Protein AF-A0A8D8BDL3-F1 (afdb_monomer)

Radius of gyration: 18.28 Å; Cα contacts (8 Å, |Δi|>4): 112; chains: 1; bounding box: 67×49×32 Å

Organism: Culex pipiens (NCBI:txid7175)

Secondary structure (DSSP, 8-state):
------------------BTTTB-STT-----GGGTTT---SGGG--SSS-----TTSSTTGGGGS-HHHHHHHHHT-SGGGTT-HHHHHHHHHHHHHHHHHHHSS-HHHHHHHHHHHT-

Mean predicted aligned error: 7.98 Å

InterPro domains:
  IPR000235 Small ribosomal subunit protein uS7 [PIRSF002122] (13-118)
  IPR000235 Small ribosomal subunit protein uS7 [PTHR11205] (5-120)
  IPR020606 Small ribosomal subunit protein uS7, conserved site [PS00052] (70-96)
  IPR023798 Small ribosomal subunit protein uS7 domain [PF00177] (45-119)
  IPR036823 Small ribosomal subunit protein uS7 domain superfamily [G3DSA:1.10.455.10] (3-120)
  IPR036823 Small ribosomal subunit protein uS7 domain superfamily [SSF47973] (17-119)

pLDDT: mean 85.94, std 13.82, range [42.22, 96.38]

Sequence (120 aa):
MTEWETAAPAVAETPDIKLFGKWSTDDVQINDISLQDYIAVKEKYAKYLPHSAGRYAAKRFRKAQCPIVERLTNSMMMHGRNNGKKLMTVRIVKHAFEIIHLLTGENPLQVLVNAIINSG

Nearest PDB structures (foldseek):
  8ppk-assembly1_F  TM=9.961E-01  e=6.043E-16  Homo sapiens
  8q7z-assembly1_Ae  TM=9.929E-01  e=9.391E-16  Gallus gallus
  7r4x-assembly1_F  TM=9.957E-01  e=2.269E-15  Homo sapiens
  9c3h-assembly1_SD  TM=9.968E-01  e=4.831E-15  Homo sapiens
  8p03-assembly1_H  TM=9.671E-01  e=1.208E-15  Oryctolagus cuniculus

Solvent-accessible surface area (backbone atoms only — not comparable to full-atom values): 7425 Å² total; per-residue (Å²): 137,83,84,78,80,79,75,72,79,77,77,75,78,68,78,82,52,22,35,77,76,75,43,74,38,76,88,56,75,71,92,49,77,88,49,50,79,55,54,26,48,52,69,96,45,50,42,51,60,71,75,73,95,68,81,34,83,84,43,94,67,43,51,30,69,44,32,50,67,30,54,52,37,63,62,68,29,51,77,74,90,33,53,85,43,51,77,58,40,52,51,52,51,53,52,50,40,53,51,45,25,75,74,70,74,49,62,41,66,41,54,52,51,52,51,52,66,75,69,106

Foldseek 3Di:
DDDDPPDDPDPPPDPQQAACVPFHLDPADQPDPVCVQQAQRHPVARHNFLDDPDPQPPDDRSNSNRHPVVVVLCVVQDDPVSPPVSVVSSVVVVVVQVVVCVVPVDRSNNVVSVVVVVVD

Structure (mmCIF, N/CA/C/O backbone):
data_AF-A0A8D8BDL3-F1
#
_entry.id   AF-A0A8D8BDL3-F1
#
loop_
_atom_site.group_PDB
_atom_site.id
_atom_site.type_symbol
_atom_site.label_atom_id
_atom_site.label_alt_id
_atom_site.label_comp_id
_atom_site.label_asym_id
_atom_site.label_entity_id
_atom_site.label_seq_id
_atom_site.pdbx_PDB_ins_code
_atom_site.Cartn_x
_atom_site.Cartn_y
_atom_site.Cartn_z
_atom_site.occupancy
_atom_site.B_iso_or_equiv
_atom_site.auth_seq_id
_atom_site.auth_comp_id
_atom_site.auth_asym_id
_atom_site.auth_atom_id
_atom_site.pdbx_PDB_model_num
ATOM 1 N N . MET A 1 1 ? -47.303 35.302 7.394 1.00 42.22 1 MET A N 1
ATOM 2 C CA . MET A 1 1 ? -46.672 34.065 7.894 1.00 42.22 1 MET A CA 1
ATOM 3 C C . MET A 1 1 ? -45.885 33.508 6.718 1.00 42.22 1 MET A C 1
ATOM 5 O O . MET A 1 1 ? -46.451 32.826 5.883 1.00 42.22 1 MET A O 1
ATOM 9 N N . THR A 1 2 ? -44.663 34.002 6.521 1.00 45.09 2 THR A N 1
ATOM 10 C CA . THR A 1 2 ? -43.824 33.683 5.357 1.00 45.09 2 THR A CA 1
ATOM 11 C C . THR A 1 2 ? -43.092 32.376 5.623 1.00 45.09 2 THR A C 1
ATOM 13 O O . THR A 1 2 ? -42.268 32.312 6.537 1.00 45.09 2 THR A O 1
ATOM 16 N N . GLU A 1 3 ? -43.438 31.345 4.859 1.00 46.34 3 GLU A N 1
ATOM 17 C CA . GLU A 1 3 ? -42.716 30.077 4.821 1.00 46.34 3 GLU A CA 1
ATOM 18 C C . GLU A 1 3 ? -41.309 30.326 4.273 1.00 46.34 3 GLU A C 1
ATOM 20 O O . GLU A 1 3 ? -41.127 30.919 3.211 1.00 46.34 3 GLU A O 1
ATOM 25 N N . TRP A 1 4 ? -40.308 29.935 5.054 1.00 57.97 4 TRP A N 1
ATOM 26 C CA . TRP A 1 4 ? -38.917 29.900 4.641 1.00 57.97 4 TRP A CA 1
ATOM 27 C C . TRP A 1 4 ? -38.670 28.497 4.090 1.00 57.97 4 TRP A C 1
ATOM 29 O O . TRP A 1 4 ? -38.803 27.501 4.796 1.00 57.97 4 TRP A O 1
ATOM 39 N N . GLU A 1 5 ? -38.373 28.420 2.801 1.00 52.59 5 GLU A N 1
ATOM 40 C CA . GLU A 1 5 ? -38.016 27.175 2.138 1.00 52.59 5 GLU A CA 1
ATOM 41 C C . GLU A 1 5 ? -36.588 26.813 2.564 1.00 52.59 5 GLU A C 1
ATOM 43 O O . GLU A 1 5 ? -35.616 27.497 2.228 1.00 52.59 5 GLU A O 1
ATOM 48 N N . THR A 1 6 ? -36.451 25.772 3.383 1.00 57.53 6 THR A N 1
ATOM 49 C CA . THR A 1 6 ? -35.153 25.233 3.786 1.00 57.53 6 THR A CA 1
ATOM 50 C C . THR A 1 6 ? -34.507 24.566 2.581 1.00 57.53 6 THR A C 1
ATOM 52 O O . THR A 1 6 ? -34.712 23.380 2.326 1.00 57.53 6 THR A O 1
ATOM 55 N N . ALA A 1 7 ? -33.720 25.320 1.816 1.00 50.62 7 ALA A N 1
ATOM 56 C CA . ALA A 1 7 ? -32.852 24.738 0.806 1.00 50.62 7 ALA A CA 1
ATOM 57 C C . ALA A 1 7 ? -31.900 23.750 1.502 1.00 50.62 7 ALA A C 1
ATOM 59 O O . ALA A 1 7 ? -31.066 24.145 2.322 1.00 50.62 7 ALA A O 1
ATOM 60 N N . ALA A 1 8 ? -32.063 22.455 1.216 1.00 53.97 8 ALA A N 1
ATOM 61 C CA . ALA A 1 8 ? -31.144 21.423 1.674 1.00 53.97 8 ALA A CA 1
ATOM 62 C C . ALA A 1 8 ? -29.720 21.796 1.223 1.00 53.97 8 ALA A C 1
ATOM 64 O O . ALA A 1 8 ? -29.544 22.215 0.074 1.00 53.97 8 ALA A O 1
ATOM 65 N N . PRO A 1 9 ? -28.698 21.681 2.092 1.00 50.22 9 PRO A N 1
ATOM 66 C CA . PRO A 1 9 ? -27.337 21.974 1.681 1.00 50.22 9 PRO A CA 1
ATOM 67 C C . PRO A 1 9 ? -26.973 21.020 0.545 1.00 50.22 9 PRO A C 1
ATOM 69 O O . PRO A 1 9 ? -27.037 19.802 0.710 1.00 50.22 9 PRO A O 1
ATOM 72 N N . ALA A 1 10 ? -26.623 21.581 -0.614 1.00 46.44 10 ALA A N 1
ATOM 73 C CA . ALA A 1 10 ? -26.071 20.826 -1.724 1.00 46.44 10 ALA A CA 1
ATOM 74 C C . ALA A 1 10 ? -24.893 20.005 -1.189 1.00 46.44 10 ALA A C 1
ATOM 76 O O . ALA A 1 10 ? -23.882 20.566 -0.757 1.00 46.44 10 ALA A O 1
ATOM 77 N N . VAL A 1 11 ? -25.057 18.681 -1.154 1.00 51.91 11 VAL A N 1
ATOM 78 C CA . VAL A 1 11 ? -23.983 17.755 -0.812 1.00 51.91 11 VAL A CA 1
ATOM 79 C C . VAL A 1 11 ? -22.945 17.947 -1.905 1.00 51.91 11 VAL A C 1
ATOM 81 O O . VAL A 1 11 ? -23.150 17.539 -3.043 1.00 51.91 11 VAL A O 1
ATOM 84 N N . ALA A 1 12 ? -21.876 18.676 -1.591 1.00 46.41 12 ALA A N 1
ATOM 85 C CA . ALA A 1 12 ? -20.737 18.773 -2.477 1.00 46.41 12 ALA A CA 1
ATOM 86 C C . ALA A 1 12 ? -20.236 17.342 -2.666 1.00 46.41 12 ALA A C 1
ATOM 88 O O . ALA A 1 12 ? -19.710 16.757 -1.718 1.00 46.41 12 ALA A O 1
ATOM 89 N N . GLU A 1 13 ? -20.469 16.761 -3.844 1.00 51.94 13 GLU A N 1
ATOM 90 C CA . GLU A 1 13 ? -19.927 15.453 -4.182 1.00 51.94 13 GLU A CA 1
ATOM 91 C C . GLU A 1 13 ? -18.411 15.567 -4.080 1.00 51.94 13 GLU A C 1
ATOM 93 O O . GLU A 1 13 ? -17.740 16.190 -4.907 1.00 51.94 13 GLU A O 1
ATOM 98 N N . THR A 1 14 ? -17.862 15.050 -2.984 1.00 58.09 14 THR A N 1
ATOM 99 C CA . THR A 1 14 ? -16.424 14.937 -2.835 1.00 58.09 14 THR A CA 1
ATOM 100 C C . THR A 1 14 ? -15.948 14.040 -3.969 1.00 58.09 14 THR A C 1
ATOM 102 O O . THR A 1 14 ? -16.512 12.959 -4.136 1.00 58.09 14 THR A O 1
ATOM 105 N N . PRO A 1 15 ? -14.952 14.460 -4.765 1.00 63.06 15 PRO A N 1
ATOM 106 C CA . PRO A 1 15 ? -14.486 13.661 -5.885 1.00 63.06 15 PRO A CA 1
ATOM 107 C C . PRO A 1 15 ? -14.060 12.285 -5.373 1.00 63.06 15 PRO A C 1
ATOM 109 O O . PRO A 1 15 ? -13.183 12.200 -4.514 1.00 63.06 15 PRO A O 1
ATOM 112 N N . ASP A 1 16 ? -14.700 11.237 -5.891 1.00 74.00 16 ASP A N 1
ATOM 113 C CA . ASP A 1 16 ? -14.439 9.844 -5.529 1.00 74.00 16 ASP A CA 1
ATOM 114 C C . ASP A 1 16 ? -12.958 9.508 -5.800 1.00 74.00 16 ASP A C 1
ATOM 116 O O . ASP A 1 16 ? -12.477 9.510 -6.944 1.00 74.00 16 ASP A O 1
ATOM 120 N N . ILE A 1 17 ? -12.195 9.301 -4.722 1.00 82.19 17 ILE A N 1
ATOM 121 C CA . ILE A 1 17 ? -10.743 9.117 -4.779 1.00 82.19 17 ILE A CA 1
ATOM 122 C C . ILE A 1 17 ? -10.445 7.651 -5.074 1.00 82.19 17 ILE A C 1
ATOM 124 O O . ILE A 1 17 ? -10.190 6.842 -4.183 1.00 82.19 17 ILE A O 1
ATOM 128 N N . LYS A 1 18 ? -10.371 7.324 -6.362 1.00 86.56 18 LYS A N 1
ATOM 129 C CA . LYS A 1 18 ? -10.013 5.976 -6.816 1.00 86.56 18 LYS A CA 1
ATOM 130 C C . LYS A 1 18 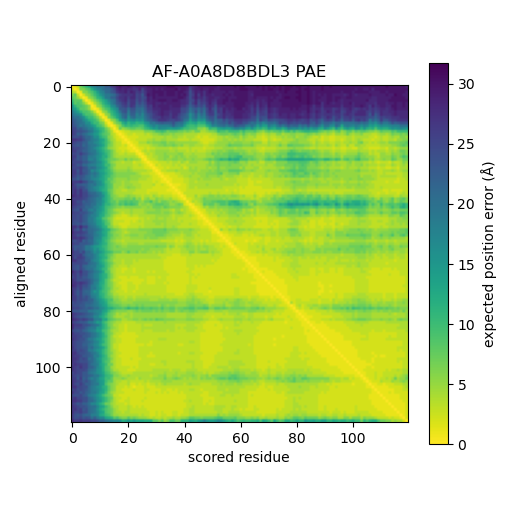? -8.505 5.774 -6.863 1.00 86.56 18 LYS A C 1
ATOM 132 O O . LYS A 1 18 ? -7.765 6.533 -7.504 1.00 86.56 18 LYS A O 1
ATOM 137 N N . LEU A 1 19 ? -8.029 4.686 -6.268 1.00 86.81 19 LEU A N 1
ATOM 138 C CA . LEU A 1 19 ? -6.635 4.277 -6.378 1.00 86.81 19 LEU A CA 1
ATOM 139 C C . LEU A 1 19 ? -6.305 3.929 -7.836 1.00 86.81 19 LEU A C 1
ATOM 141 O O . LEU A 1 19 ? -7.037 3.207 -8.518 1.00 86.81 19 LEU A O 1
ATOM 145 N N . PHE A 1 20 ? -5.188 4.467 -8.326 1.00 88.50 20 PHE A N 1
ATOM 146 C CA . PHE A 1 20 ? -4.770 4.409 -9.730 1.00 88.50 20 PHE A CA 1
ATOM 147 C C . PHE A 1 20 ? -5.824 4.932 -10.726 1.00 88.50 20 PHE A C 1
ATOM 149 O O . PHE A 1 20 ? -5.721 4.642 -11.918 1.00 88.50 20 PHE A O 1
ATOM 156 N N . GLY A 1 21 ? -6.827 5.684 -10.253 1.00 86.06 21 GLY A N 1
ATOM 157 C CA . GLY A 1 21 ? -7.969 6.138 -11.050 1.00 86.06 21 GLY A CA 1
ATOM 158 C C . GLY A 1 21 ? -8.925 5.020 -11.481 1.00 86.06 21 GLY A C 1
ATOM 159 O O . GLY A 1 21 ? -9.772 5.260 -12.334 1.00 86.06 21 GLY A O 1
ATOM 160 N N . LYS A 1 22 ? -8.780 3.803 -10.937 1.00 88.19 22 LYS A N 1
ATOM 161 C CA . LYS A 1 22 ? -9.556 2.619 -11.346 1.00 88.19 22 LYS A CA 1
ATOM 162 C C . LYS A 1 22 ? -10.274 1.941 -10.182 1.00 88.19 22 LYS A C 1
ATOM 164 O O . LYS A 1 22 ? -11.423 1.549 -10.331 1.00 88.19 22 LYS A O 1
ATOM 169 N N . TRP A 1 23 ? -9.607 1.800 -9.039 1.00 90.06 23 TRP A N 1
ATOM 170 C CA . TRP A 1 23 ? -10.084 0.968 -7.932 1.00 90.06 23 TRP A CA 1
ATOM 171 C C . TRP A 1 23 ? -10.695 1.825 -6.828 1.00 90.06 23 TRP A C 1
ATOM 173 O O . TRP A 1 23 ? -10.007 2.694 -6.290 1.00 90.06 23 TRP A O 1
ATOM 183 N N . SER A 1 24 ? -11.960 1.572 -6.485 1.00 88.12 24 SER A N 1
ATOM 184 C CA . SER A 1 24 ? -12.606 2.200 -5.326 1.00 88.12 24 SER A CA 1
ATOM 185 C C . SER A 1 24 ? -12.069 1.613 -4.017 1.00 88.12 24 SER A C 1
ATOM 187 O O . SER A 1 24 ? -11.734 0.425 -3.951 1.00 88.12 24 SER A O 1
ATOM 189 N N . THR A 1 25 ? -11.961 2.453 -2.989 1.00 84.00 25 THR A N 1
ATOM 190 C CA . THR A 1 25 ? -11.593 2.058 -1.621 1.00 84.00 25 THR A CA 1
ATOM 191 C C . THR A 1 25 ? -12.793 1.751 -0.730 1.00 84.00 25 THR A C 1
ATOM 193 O O . THR A 1 25 ? -12.604 1.211 0.359 1.00 84.00 25 THR A O 1
ATOM 196 N N . ASP A 1 26 ? -13.999 2.085 -1.178 1.00 83.06 26 ASP A N 1
ATOM 197 C CA . ASP A 1 26 ? -15.169 2.192 -0.300 1.00 83.06 26 ASP A CA 1
ATOM 198 C C . ASP A 1 26 ? -15.805 0.823 -0.052 1.00 83.06 26 ASP A C 1
ATOM 200 O O . ASP A 1 26 ? -16.211 0.506 1.065 1.00 83.06 26 ASP A O 1
ATOM 204 N N . ASP A 1 27 ? -15.761 -0.042 -1.064 1.00 82.44 27 ASP A N 1
ATOM 205 C CA . ASP A 1 27 ? -16.302 -1.402 -1.010 1.00 82.44 27 ASP A CA 1
ATOM 206 C C . ASP A 1 27 ? -15.390 -2.391 -0.260 1.00 82.44 27 ASP A C 1
ATOM 208 O O . ASP A 1 27 ? -15.698 -3.581 -0.173 1.00 82.44 27 ASP A O 1
ATOM 212 N N . VAL A 1 28 ? -14.239 -1.941 0.259 1.00 86.81 28 VAL A N 1
ATOM 213 C CA . VAL A 1 28 ? -13.250 -2.837 0.872 1.00 86.81 28 VAL A CA 1
ATOM 214 C C . VAL A 1 28 ? -13.610 -3.139 2.324 1.00 86.81 28 VAL A C 1
ATOM 216 O O . VAL A 1 28 ? -13.550 -2.277 3.206 1.00 86.81 28 VAL A O 1
ATOM 219 N N . GLN A 1 29 ? -13.917 -4.405 2.591 1.00 88.00 29 GLN A N 1
ATOM 220 C CA . GLN A 1 29 ? -14.289 -4.909 3.907 1.00 88.00 29 GLN A CA 1
ATOM 221 C C . GLN A 1 29 ? -13.104 -5.583 4.603 1.00 88.00 29 GLN A C 1
ATOM 223 O O . GLN A 1 29 ? -12.303 -6.293 3.995 1.00 88.00 29 GLN A O 1
ATOM 228 N N . ILE A 1 30 ? -12.998 -5.368 5.914 1.00 89.06 30 ILE A N 1
ATOM 229 C CA . ILE A 1 30 ? -11.993 -6.006 6.767 1.00 89.06 30 ILE A CA 1
ATOM 230 C C . ILE A 1 30 ? -12.735 -7.000 7.659 1.00 89.06 30 ILE A C 1
ATOM 232 O O . ILE A 1 30 ? -13.471 -6.586 8.551 1.00 89.06 30 ILE A O 1
ATOM 236 N N . ASN A 1 31 ? -12.548 -8.295 7.399 1.00 87.81 31 ASN A N 1
ATOM 237 C CA . ASN A 1 31 ? -13.279 -9.369 8.084 1.00 87.81 31 ASN A CA 1
ATOM 238 C C . ASN A 1 31 ? -12.778 -9.638 9.515 1.00 87.81 31 ASN A C 1
ATOM 240 O O . ASN A 1 31 ? -13.499 -10.222 10.317 1.00 87.81 31 ASN A O 1
ATOM 244 N N . ASP A 1 32 ? -11.558 -9.204 9.843 1.00 89.69 32 ASP A N 1
ATOM 245 C CA . ASP A 1 32 ? -10.962 -9.356 11.172 1.00 89.69 32 ASP A CA 1
ATOM 246 C C . ASP A 1 32 ? -11.015 -8.036 11.957 1.00 89.69 32 ASP A C 1
ATOM 248 O O . ASP A 1 32 ? -10.384 -7.038 11.593 1.00 89.69 32 ASP A O 1
ATOM 252 N N . ILE A 1 33 ? 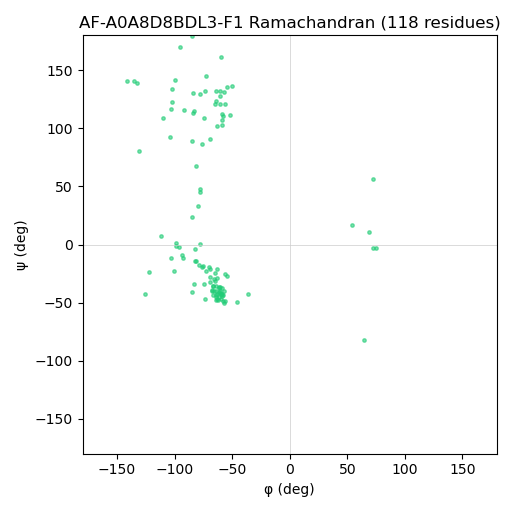-11.753 -8.055 13.070 1.00 90.19 33 ILE A N 1
ATOM 253 C CA . ILE A 1 33 ? -11.961 -6.909 13.965 1.00 90.19 33 ILE A CA 1
ATOM 254 C C . ILE A 1 33 ? -10.631 -6.415 14.553 1.00 90.19 33 ILE A C 1
ATOM 256 O O . ILE A 1 33 ? -10.426 -5.210 14.690 1.00 90.19 33 ILE A O 1
ATOM 260 N N . SER A 1 34 ? -9.700 -7.318 14.867 1.00 90.44 34 SER A N 1
ATOM 261 C CA . SER A 1 34 ? -8.433 -6.967 15.523 1.00 90.44 34 SER A CA 1
ATOM 262 C C . SER A 1 34 ? -7.490 -6.167 14.615 1.00 90.44 34 SER A C 1
ATOM 264 O O . SER A 1 34 ? -6.700 -5.343 15.084 1.00 90.44 34 SER A O 1
ATOM 266 N N . LEU A 1 35 ? -7.605 -6.366 13.301 1.00 90.00 35 LEU A N 1
ATOM 267 C CA . LEU A 1 35 ? -6.776 -5.717 12.287 1.00 90.00 35 LEU A CA 1
ATOM 268 C C . LEU A 1 35 ? -7.411 -4.438 11.724 1.00 90.00 35 LEU A C 1
ATOM 270 O O . LEU A 1 35 ? -6.734 -3.679 11.022 1.00 90.00 35 LEU A O 1
ATOM 274 N N . GLN A 1 36 ? -8.675 -4.163 12.055 1.00 89.19 36 GLN A N 1
ATOM 275 C CA . GLN A 1 36 ? -9.454 -3.063 11.487 1.00 89.19 36 GLN A CA 1
ATOM 276 C C . GLN A 1 36 ? -8.794 -1.687 11.679 1.00 89.19 36 GLN A C 1
ATOM 278 O O . GLN A 1 36 ? -8.777 -0.880 10.748 1.00 89.19 36 GLN A O 1
ATOM 283 N N . ASP A 1 37 ? -8.193 -1.439 12.844 1.00 89.19 37 ASP A N 1
ATOM 284 C CA . ASP A 1 37 ? -7.526 -0.166 13.156 1.00 89.19 37 ASP A CA 1
ATOM 285 C C . ASP A 1 37 ? -6.101 -0.059 12.580 1.00 89.19 37 ASP A C 1
ATOM 287 O O . ASP A 1 37 ? -5.522 1.030 12.508 1.00 89.19 37 ASP A O 1
ATOM 291 N N . TYR A 1 38 ? -5.519 -1.180 12.144 1.00 90.50 38 TYR A N 1
ATOM 292 C CA . TYR A 1 38 ? -4.152 -1.256 11.617 1.00 90.50 38 TYR A CA 1
ATOM 293 C C . TYR A 1 38 ? -4.082 -1.348 10.088 1.00 90.50 38 TYR A C 1
ATOM 295 O O . TYR A 1 38 ? -2.996 -1.177 9.511 1.00 90.50 38 TYR A O 1
ATOM 303 N N . ILE A 1 39 ? -5.214 -1.594 9.427 1.00 90.50 39 ILE A N 1
ATOM 304 C CA . ILE A 1 39 ? -5.359 -1.641 7.970 1.00 90.50 39 ILE A CA 1
ATOM 305 C C . ILE A 1 39 ? -6.036 -0.345 7.494 1.00 90.50 39 ILE A C 1
ATOM 307 O O . ILE A 1 39 ? -7.255 -0.214 7.419 1.00 90.50 39 ILE A O 1
ATOM 311 N N . ALA A 1 40 ? -5.213 0.646 7.146 1.00 88.44 40 ALA A N 1
ATOM 312 C CA . ALA A 1 40 ? -5.671 1.929 6.617 1.00 88.44 40 ALA A CA 1
ATOM 313 C C . ALA A 1 40 ? -6.099 1.813 5.140 1.00 88.44 40 ALA A C 1
ATOM 315 O O . ALA A 1 40 ? -5.287 2.035 4.236 1.00 88.44 40 ALA A O 1
ATOM 316 N N . VAL A 1 41 ? -7.364 1.441 4.908 1.00 82.50 41 VAL A N 1
ATOM 317 C CA . VAL A 1 41 ? -7.968 1.310 3.561 1.00 82.50 41 VAL A CA 1
ATOM 318 C C . VAL A 1 41 ? -9.214 2.177 3.358 1.00 82.50 41 VAL A C 1
ATOM 320 O O . VAL A 1 41 ? -9.491 2.559 2.230 1.00 82.50 41 VAL A O 1
ATOM 323 N N . LYS A 1 42 ? -9.917 2.553 4.433 1.00 80.56 42 LYS A N 1
ATOM 324 C CA . LYS A 1 42 ? -11.143 3.373 4.369 1.00 80.56 42 LYS A CA 1
ATOM 325 C C . LYS A 1 42 ? -10.911 4.744 3.711 1.00 80.56 42 LYS A C 1
ATOM 327 O O . LYS A 1 42 ? -9.788 5.250 3.748 1.00 80.56 42 LYS A O 1
ATOM 332 N N . GLU A 1 43 ? -11.990 5.388 3.256 1.00 76.38 43 GLU A N 1
ATOM 333 C CA . GLU A 1 43 ? -12.053 6.711 2.591 1.00 76.38 43 GLU A CA 1
ATOM 334 C C . GLU A 1 43 ? -11.059 7.764 3.116 1.00 76.38 43 GLU A C 1
ATOM 336 O O . GLU A 1 43 ? -10.388 8.449 2.347 1.00 76.38 43 GLU A O 1
ATOM 341 N N . LYS A 1 44 ? -10.876 7.859 4.442 1.00 79.69 44 LYS A N 1
ATOM 342 C CA . LYS A 1 44 ? -9.927 8.799 5.080 1.00 79.69 44 LYS A CA 1
ATOM 343 C C . LYS A 1 44 ? -8.482 8.659 4.582 1.00 79.69 44 LYS A C 1
ATOM 345 O O . LYS A 1 44 ? -7.692 9.599 4.686 1.00 79.69 44 LYS A O 1
ATOM 350 N N . TYR A 1 45 ? -8.120 7.479 4.092 1.00 81.44 45 TYR A N 1
ATOM 351 C CA . TYR A 1 45 ? -6.789 7.114 3.620 1.00 81.44 45 TYR A CA 1
ATOM 352 C C . TYR A 1 45 ? -6.742 6.897 2.106 1.00 81.44 45 TYR A C 1
ATOM 354 O O . TYR A 1 45 ? -5.693 6.492 1.595 1.00 81.44 45 TYR A O 1
ATOM 362 N N . ALA A 1 46 ? -7.831 7.196 1.393 1.00 83.44 46 ALA A N 1
ATOM 363 C CA . ALA A 1 46 ? -7.893 7.090 -0.053 1.00 83.44 46 ALA A CA 1
ATOM 364 C C . ALA A 1 46 ? -6.858 8.021 -0.706 1.00 83.44 46 ALA A C 1
ATOM 366 O O . ALA A 1 46 ? -6.685 9.193 -0.346 1.00 83.44 46 ALA A O 1
ATOM 367 N N . LYS A 1 47 ? -6.105 7.465 -1.655 1.00 86.25 47 LYS A N 1
ATOM 368 C CA . LYS A 1 47 ? -5.058 8.158 -2.412 1.00 86.25 47 LYS A CA 1
ATOM 369 C C . LYS A 1 47 ? -5.096 7.680 -3.853 1.00 86.25 47 LYS A C 1
ATOM 371 O O . LYS A 1 47 ? -5.188 6.485 -4.099 1.00 86.25 47 LYS A O 1
ATOM 376 N N . TYR A 1 48 ? -4.895 8.594 -4.798 1.00 89.88 48 TYR A N 1
ATOM 377 C CA . TYR A 1 48 ? -4.750 8.242 -6.215 1.00 89.88 48 TYR A CA 1
ATOM 378 C C . TYR A 1 48 ? -3.502 7.397 -6.491 1.00 89.88 48 TYR A C 1
ATOM 380 O O . TYR A 1 48 ? -3.507 6.518 -7.350 1.00 89.88 48 TYR A O 1
ATOM 388 N N . LEU A 1 49 ? -2.416 7.664 -5.765 1.00 90.62 49 LEU A N 1
ATOM 389 C CA . LEU A 1 49 ? -1.123 7.011 -5.935 1.00 90.62 49 LEU A CA 1
ATOM 390 C C . LEU A 1 49 ? -0.586 6.578 -4.567 1.00 90.62 49 LEU A C 1
ATOM 392 O O . LEU A 1 49 ? -0.632 7.376 -3.627 1.00 90.62 49 LEU A O 1
ATOM 396 N N . PRO A 1 50 ? 0.012 5.380 -4.446 1.00 90.94 50 PRO A N 1
ATOM 397 C CA . PRO A 1 50 ? 0.653 4.915 -3.214 1.00 90.94 50 PRO A CA 1
ATOM 398 C C . PRO A 1 50 ? 2.043 5.553 -3.019 1.00 90.94 50 PRO A C 1
ATOM 400 O O . PRO A 1 50 ? 3.033 4.889 -2.715 1.00 90.94 50 PRO A O 1
ATOM 403 N N . HIS A 1 51 ? 2.137 6.865 -3.235 1.00 90.69 51 HIS A N 1
ATOM 404 C CA . HIS A 1 51 ? 3.356 7.651 -3.097 1.00 90.69 51 HIS A CA 1
ATOM 405 C C . HIS A 1 51 ? 3.085 8.894 -2.252 1.00 90.69 51 HIS A C 1
ATOM 407 O O . HIS A 1 51 ? 2.924 10.002 -2.767 1.00 90.69 51 HIS A O 1
ATOM 413 N N . SER A 1 52 ? 3.077 8.709 -0.935 1.00 86.94 52 SER A N 1
ATOM 414 C CA . SER A 1 52 ? 2.927 9.796 0.023 1.00 86.94 52 SER A CA 1
ATOM 415 C C . SER A 1 52 ? 4.294 10.134 0.617 1.00 86.94 52 SER A C 1
ATOM 417 O O . SER A 1 52 ? 5.038 9.265 1.067 1.00 86.94 52 SER A O 1
ATOM 419 N N . ALA A 1 53 ? 4.643 11.415 0.696 1.00 89.69 53 ALA A N 1
ATOM 420 C CA . ALA A 1 53 ? 5.816 11.868 1.456 1.00 89.69 53 ALA A CA 1
ATOM 421 C C . ALA A 1 53 ? 5.516 11.947 2.975 1.00 89.69 53 ALA A C 1
ATOM 423 O O . ALA A 1 53 ? 5.995 12.835 3.682 1.00 89.69 53 ALA A O 1
ATOM 424 N N . GLY A 1 54 ? 4.659 11.055 3.483 1.00 89.69 54 GLY A N 1
ATOM 425 C CA . GLY A 1 54 ? 4.151 11.100 4.851 1.00 89.69 54 GLY A CA 1
ATOM 426 C C . GLY A 1 54 ? 5.205 10.690 5.881 1.00 89.69 54 GLY A C 1
ATOM 427 O O . GLY A 1 54 ? 5.850 9.648 5.767 1.00 89.69 54 GLY A O 1
ATOM 428 N N . ARG A 1 55 ? 5.362 11.487 6.945 1.00 92.56 55 ARG A N 1
ATOM 429 C CA . ARG A 1 55 ? 6.298 11.210 8.052 1.00 92.56 55 ARG A CA 1
ATOM 430 C C . ARG A 1 55 ? 5.702 10.220 9.060 1.00 92.56 55 ARG A C 1
ATOM 432 O O . ARG A 1 55 ? 5.405 10.574 10.204 1.00 92.56 55 ARG A O 1
ATOM 439 N N . TYR A 1 56 ? 5.519 8.975 8.631 1.00 93.06 56 TYR A N 1
ATOM 440 C CA . TYR A 1 56 ? 4.880 7.921 9.429 1.00 93.06 56 TYR A CA 1
ATOM 441 C C . TYR A 1 56 ? 5.794 7.284 10.489 1.00 93.06 56 TYR A C 1
ATOM 443 O O . TYR A 1 56 ? 5.294 6.684 11.434 1.00 93.06 56 TYR A O 1
ATOM 451 N N . ALA A 1 57 ? 7.116 7.445 10.372 1.00 92.19 57 ALA A N 1
ATOM 452 C CA . ALA A 1 57 ? 8.091 6.879 11.311 1.00 92.19 57 ALA A CA 1
ATOM 453 C C . ALA A 1 57 ? 8.305 7.722 12.584 1.00 92.19 57 ALA A C 1
ATOM 455 O O . ALA A 1 57 ? 8.866 7.233 13.555 1.00 92.19 57 ALA A O 1
ATOM 456 N N . ALA A 1 58 ? 7.850 8.981 12.604 1.00 92.56 58 ALA A N 1
ATOM 457 C CA . ALA A 1 58 ? 8.149 9.912 13.697 1.00 92.56 58 ALA A CA 1
ATOM 458 C C . ALA A 1 58 ? 7.462 9.566 15.036 1.00 92.56 58 ALA A C 1
ATOM 460 O O . ALA A 1 58 ? 7.886 10.045 16.081 1.00 92.56 58 ALA A O 1
ATOM 461 N N . LYS A 1 59 ? 6.380 8.775 15.021 1.00 94.38 59 LYS A N 1
ATOM 462 C CA . LYS A 1 59 ? 5.646 8.334 16.221 1.00 94.38 59 LYS A CA 1
ATOM 463 C C . LYS A 1 59 ? 5.337 6.838 16.111 1.00 94.38 59 LYS A C 1
ATOM 465 O O . LYS A 1 59 ? 4.933 6.392 15.038 1.00 94.38 59 LYS A O 1
ATOM 470 N N . ARG A 1 60 ? 5.441 6.098 17.226 1.00 90.88 60 ARG A N 1
ATOM 471 C CA . ARG A 1 60 ? 5.348 4.619 17.296 1.00 90.88 60 ARG A CA 1
ATOM 472 C C . ARG A 1 60 ? 4.186 4.016 16.493 1.00 90.88 60 ARG A C 1
ATOM 474 O O . ARG A 1 60 ? 4.410 3.114 15.697 1.00 90.88 60 ARG A O 1
ATOM 481 N N . PHE A 1 61 ? 2.967 4.535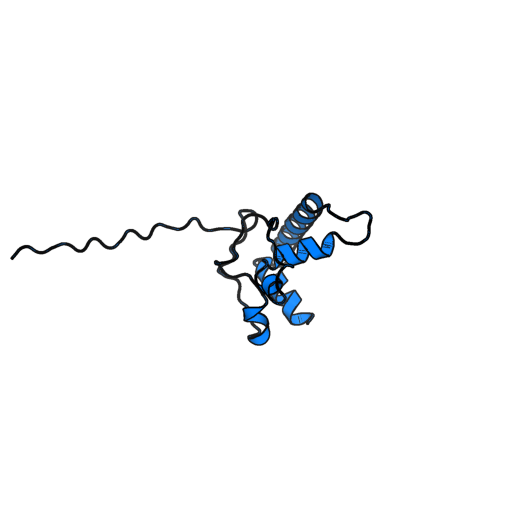 16.652 1.00 92.06 61 PHE A N 1
ATOM 482 C CA . PHE A 1 61 ? 1.760 3.975 16.018 1.00 92.06 61 PHE A CA 1
ATOM 483 C C . PHE A 1 61 ? 1.317 4.696 14.742 1.00 92.06 61 PHE A C 1
ATOM 485 O O . PHE A 1 61 ? 0.343 4.306 14.105 1.00 92.06 61 PHE A O 1
ATOM 492 N N . ARG A 1 62 ? 2.041 5.729 14.304 1.00 93.19 62 ARG A N 1
ATOM 493 C CA . ARG A 1 62 ? 1.635 6.519 13.131 1.00 93.19 62 ARG A CA 1
ATOM 494 C C . ARG A 1 62 ? 1.770 5.739 11.822 1.00 93.19 62 ARG A C 1
ATOM 496 O O . ARG A 1 62 ? 1.105 6.068 10.848 1.00 93.19 62 ARG A O 1
ATOM 503 N N . LYS A 1 63 ? 2.558 4.661 11.813 1.00 92.81 63 LYS A N 1
ATOM 504 C CA . LYS A 1 63 ? 2.662 3.723 10.686 1.00 92.81 63 LYS A CA 1
ATOM 505 C C . LYS A 1 63 ? 1.359 2.963 10.405 1.00 92.81 63 LYS A C 1
ATOM 507 O O . LYS A 1 63 ? 1.153 2.577 9.259 1.00 92.81 63 LYS A O 1
ATOM 512 N N . ALA A 1 64 ? 0.472 2.809 11.394 1.00 92.38 64 ALA A N 1
ATOM 513 C CA . ALA A 1 64 ? -0.856 2.218 11.199 1.00 92.38 64 ALA A CA 1
ATOM 514 C C . ALA A 1 64 ? -1.743 3.072 10.275 1.00 92.38 64 ALA A C 1
ATOM 516 O O . ALA A 1 64 ? -2.520 2.539 9.500 1.00 92.38 64 ALA A O 1
ATOM 517 N N . GLN A 1 65 ? -1.549 4.396 10.288 1.00 91.38 65 GLN A N 1
ATOM 518 C CA . GLN A 1 65 ? -2.297 5.362 9.471 1.00 91.38 65 GLN A CA 1
ATOM 519 C C . GLN A 1 65 ? -1.761 5.497 8.034 1.00 91.38 65 GLN A C 1
ATOM 521 O O . GLN A 1 65 ? -2.282 6.289 7.251 1.00 91.38 65 GLN A O 1
ATOM 526 N N . CYS A 1 66 ? -0.667 4.811 7.692 1.00 92.00 66 CYS A N 1
ATOM 527 C CA . CYS A 1 66 ? -0.127 4.819 6.335 1.00 92.00 66 CYS A CA 1
ATOM 528 C C . CYS A 1 66 ? -0.972 3.884 5.457 1.00 92.00 66 CYS A C 1
ATOM 530 O O . CYS A 1 66 ? -1.146 2.728 5.858 1.00 92.00 66 CYS A O 1
ATOM 532 N N . PRO A 1 67 ? -1.450 4.336 4.278 1.00 93.50 67 PRO A N 1
ATOM 533 C CA . PRO A 1 67 ? -2.249 3.506 3.382 1.00 93.50 67 PRO A CA 1
ATOM 534 C C . PRO A 1 67 ? -1.596 2.147 3.126 1.00 93.50 67 PRO A C 1
ATOM 536 O O . PRO A 1 67 ? -0.383 2.064 2.897 1.00 93.50 67 PRO A O 1
ATOM 539 N N . ILE A 1 68 ? -2.382 1.068 3.151 1.00 92.88 68 ILE A N 1
ATOM 540 C CA . ILE A 1 68 ? -1.815 -0.290 3.121 1.00 92.88 68 ILE A CA 1
ATOM 541 C C . ILE A 1 68 ? -1.006 -0.571 1.844 1.00 92.88 68 ILE A C 1
ATOM 543 O O . ILE A 1 68 ? 0.065 -1.174 1.900 1.00 92.88 68 ILE A O 1
ATOM 547 N N . VAL A 1 69 ? -1.458 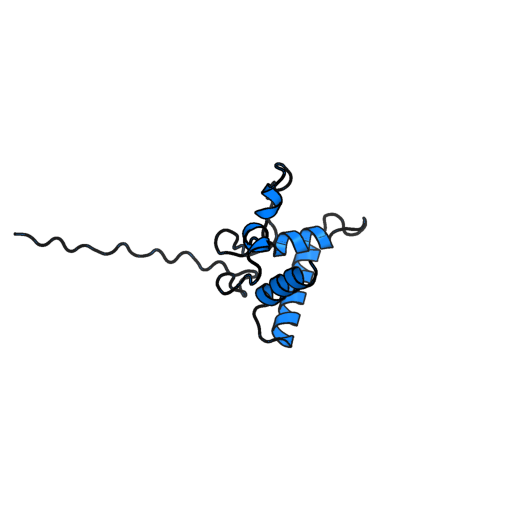-0.041 0.703 1.00 93.38 69 VAL A N 1
ATOM 548 C CA . VAL A 1 69 ? -0.767 -0.176 -0.589 1.00 93.38 69 VAL A CA 1
ATOM 549 C C . VAL A 1 69 ? 0.572 0.559 -0.575 1.00 93.38 69 VAL A C 1
ATOM 551 O O . VAL A 1 69 ? 1.564 0.081 -1.120 1.00 93.38 69 VAL A O 1
ATOM 554 N N . GLU A 1 70 ? 0.650 1.701 0.105 1.00 94.44 70 GLU A N 1
ATOM 555 C CA . GLU A 1 70 ? 1.919 2.398 0.273 1.00 94.44 70 GLU A CA 1
ATOM 556 C C . GLU A 1 70 ? 2.880 1.602 1.165 1.00 94.44 70 GLU A C 1
ATOM 558 O O . GLU A 1 70 ? 4.068 1.498 0.848 1.00 94.44 70 GLU A O 1
ATOM 563 N N . ARG A 1 71 ? 2.389 0.975 2.239 1.00 94.56 71 ARG A N 1
ATOM 564 C CA . ARG A 1 71 ? 3.207 0.074 3.065 1.00 94.56 71 ARG A CA 1
ATOM 565 C C . ARG A 1 71 ? 3.778 -1.077 2.236 1.00 94.56 71 ARG A C 1
ATOM 567 O O . ARG A 1 71 ? 4.975 -1.332 2.347 1.00 94.56 71 ARG A O 1
ATOM 574 N N . LEU A 1 72 ? 2.972 -1.686 1.364 1.00 94.31 72 LEU A N 1
ATOM 575 C CA . LEU A 1 72 ? 3.425 -2.711 0.418 1.00 94.31 72 LEU A CA 1
ATOM 576 C C . LEU A 1 72 ? 4.559 -2.185 -0.479 1.00 94.31 72 LEU A C 1
ATOM 578 O O . LEU A 1 72 ? 5.627 -2.795 -0.543 1.00 94.31 72 LEU A O 1
ATOM 582 N N . THR A 1 73 ? 4.382 -1.014 -1.104 1.00 94.62 73 THR A N 1
ATOM 583 C CA . THR A 1 73 ? 5.434 -0.429 -1.959 1.00 94.62 73 THR A CA 1
ATOM 584 C C . THR A 1 73 ? 6.721 -0.117 -1.188 1.00 94.62 73 THR A C 1
ATOM 586 O O . THR A 1 73 ? 7.819 -0.320 -1.704 1.00 94.62 73 THR A O 1
ATOM 589 N N . ASN A 1 74 ? 6.613 0.337 0.064 1.00 94.06 74 ASN A N 1
ATOM 590 C CA . ASN A 1 74 ? 7.779 0.641 0.887 1.00 94.06 74 ASN A CA 1
ATOM 591 C C . ASN A 1 74 ? 8.548 -0.636 1.279 1.00 94.06 74 ASN A C 1
ATOM 593 O O . ASN A 1 74 ? 9.770 -0.591 1.397 1.00 94.06 74 ASN A O 1
ATOM 597 N N . SER A 1 75 ? 7.856 -1.765 1.456 1.00 93.19 75 SER A N 1
ATOM 598 C CA . SER A 1 75 ? 8.489 -3.060 1.739 1.00 93.19 75 SER A CA 1
ATOM 599 C C . SER A 1 75 ? 9.169 -3.674 0.511 1.00 93.19 75 SER A C 1
ATOM 601 O O . SER A 1 75 ? 10.218 -4.294 0.632 1.00 93.19 75 SER A O 1
ATOM 603 N N . MET A 1 76 ? 8.628 -3.468 -0.690 1.00 93.62 76 MET A N 1
ATOM 604 C CA . MET A 1 76 ? 9.189 -4.039 -1.924 1.00 93.62 76 MET A CA 1
ATOM 605 C C . MET A 1 76 ? 10.503 -3.386 -2.393 1.00 93.62 76 MET A C 1
ATOM 607 O O . MET A 1 76 ? 11.264 -4.001 -3.133 1.00 93.62 76 MET A O 1
ATOM 611 N N . MET A 1 77 ? 10.796 -2.145 -1.991 1.00 94.19 77 MET A N 1
ATOM 612 C CA . MET A 1 77 ? 12.016 -1.420 -2.397 1.00 94.19 77 MET A CA 1
ATOM 613 C C . MET A 1 77 ? 13.254 -1.734 -1.530 1.00 94.19 77 MET A C 1
ATOM 615 O O . MET A 1 77 ? 14.160 -0.911 -1.430 1.00 94.19 77 MET A O 1
ATOM 619 N N . MET A 1 78 ? 13.286 -2.892 -0.870 1.00 91.62 78 MET A N 1
ATOM 620 C CA . MET A 1 78 ? 14.401 -3.338 -0.024 1.00 91.62 78 MET A CA 1
ATOM 621 C C . MET A 1 78 ? 15.511 -4.031 -0.840 1.00 91.62 78 MET A C 1
ATOM 623 O O . MET A 1 78 ? 15.399 -4.205 -2.050 1.00 91.62 78 MET A O 1
ATOM 627 N N . HIS A 1 79 ? 16.583 -4.462 -0.169 1.00 90.19 79 HIS A N 1
ATOM 628 C CA . HIS A 1 79 ? 17.738 -5.168 -0.750 1.00 90.19 79 HIS A CA 1
ATOM 629 C C . HIS A 1 79 ? 18.672 -4.309 -1.615 1.00 90.19 79 HIS A C 1
ATOM 631 O O . HIS A 1 79 ? 18.954 -4.642 -2.765 1.00 90.19 79 HIS A O 1
ATOM 637 N N . GLY A 1 80 ? 19.207 -3.222 -1.049 1.00 94.19 80 GLY A N 1
ATOM 638 C CA . GLY A 1 80 ? 20.387 -2.511 -1.561 1.00 94.19 80 GLY A CA 1
ATOM 639 C C . GLY A 1 80 ? 20.178 -1.880 -2.938 1.00 94.19 80 GLY A C 1
ATOM 640 O O . GLY A 1 80 ? 19.848 -0.701 -3.043 1.00 94.19 80 GLY A O 1
ATOM 641 N N . ARG A 1 81 ? 20.315 -2.675 -4.006 1.00 94.44 81 ARG A N 1
ATOM 642 C CA . ARG A 1 81 ? 20.099 -2.279 -5.406 1.00 94.44 81 ARG A CA 1
ATOM 643 C C . ARG A 1 81 ? 18.714 -1.671 -5.660 1.00 94.44 81 ARG A C 1
ATOM 645 O O . ARG A 1 81 ? 18.584 -0.886 -6.602 1.00 94.44 81 ARG A O 1
ATOM 652 N N . ASN A 1 82 ? 17.692 -2.021 -4.878 1.00 93.50 82 ASN A N 1
ATOM 653 C CA . ASN A 1 82 ? 16.330 -1.501 -5.073 1.00 93.50 82 ASN A CA 1
ATOM 654 C C . ASN A 1 82 ? 15.969 -0.333 -4.144 1.00 93.50 82 ASN A C 1
ATOM 656 O O . ASN A 1 82 ? 14.882 0.233 -4.285 1.00 93.50 82 ASN A O 1
ATOM 660 N N . ASN A 1 83 ? 16.880 0.074 -3.254 1.00 93.56 83 ASN A N 1
ATOM 661 C CA . ASN A 1 83 ? 16.628 1.131 -2.281 1.00 93.56 83 ASN A CA 1
ATOM 662 C C . ASN A 1 83 ? 16.213 2.441 -2.971 1.00 93.56 83 ASN A C 1
ATOM 664 O O . ASN A 1 83 ? 16.848 2.895 -3.922 1.00 93.56 83 ASN A O 1
ATOM 668 N N . GLY A 1 84 ? 15.125 3.046 -2.489 1.00 92.25 84 GLY A N 1
ATOM 669 C CA . GLY A 1 84 ? 14.625 4.338 -2.971 1.00 92.25 84 GLY A CA 1
ATOM 670 C C . GLY A 1 84 ? 13.914 4.307 -4.329 1.00 92.25 84 GLY A C 1
ATOM 671 O O . GLY A 1 84 ? 13.368 5.329 -4.744 1.00 92.25 84 GLY A O 1
ATOM 672 N N . LYS A 1 85 ? 13.834 3.157 -5.016 1.00 95.25 85 LYS A N 1
ATOM 673 C CA . LYS A 1 85 ? 13.204 3.036 -6.347 1.00 95.25 85 LYS A CA 1
ATOM 674 C C . LYS A 1 85 ? 11.670 2.995 -6.295 1.00 95.25 85 LYS A C 1
ATOM 676 O O . LYS A 1 85 ? 11.035 2.178 -6.960 1.00 95.25 85 LYS A O 1
ATOM 681 N N . LYS A 1 86 ? 11.046 3.913 -5.552 1.00 94.62 86 LYS A N 1
ATOM 682 C CA . LYS A 1 86 ? 9.597 3.905 -5.291 1.00 94.62 86 LYS A CA 1
ATOM 683 C C . LYS A 1 86 ? 8.760 4.013 -6.570 1.00 94.62 86 LYS A C 1
ATOM 685 O O . LYS A 1 86 ? 7.797 3.275 -6.722 1.00 94.62 86 LYS A O 1
ATOM 690 N N . LEU A 1 87 ? 9.166 4.834 -7.545 1.00 94.75 87 LEU A N 1
ATOM 691 C CA . LEU A 1 87 ? 8.473 4.942 -8.844 1.00 94.75 87 LEU A CA 1
ATOM 692 C C . LEU A 1 87 ? 8.496 3.642 -9.667 1.00 94.75 87 LEU A C 1
ATOM 694 O O . LEU A 1 87 ? 7.602 3.410 -10.480 1.00 94.75 87 LEU A O 1
ATOM 698 N N . MET A 1 88 ? 9.524 2.805 -9.502 1.00 94.56 88 MET A N 1
ATOM 699 C CA . MET A 1 88 ? 9.571 1.483 -10.133 1.00 94.56 88 MET A CA 1
ATOM 700 C C . MET A 1 88 ? 8.596 0.541 -9.425 1.00 94.56 88 MET A C 1
ATOM 702 O O . MET A 1 88 ? 7.773 -0.095 -10.075 1.00 94.56 88 MET A O 1
ATOM 706 N N . THR A 1 89 ? 8.615 0.526 -8.095 1.00 95.25 89 THR A N 1
ATOM 707 C CA . THR A 1 89 ? 7.737 -0.324 -7.287 1.00 95.25 89 THR A CA 1
ATOM 708 C C . THR A 1 89 ? 6.255 -0.004 -7.464 1.00 95.25 89 THR A C 1
ATOM 710 O O . THR A 1 89 ? 5.448 -0.915 -7.609 1.00 95.25 89 THR A O 1
ATOM 713 N N . VAL A 1 90 ? 5.883 1.278 -7.510 1.00 95.50 90 VAL A N 1
ATOM 714 C CA . VAL A 1 90 ? 4.490 1.698 -7.742 1.00 95.50 90 VAL A CA 1
ATOM 715 C C . VAL A 1 90 ? 3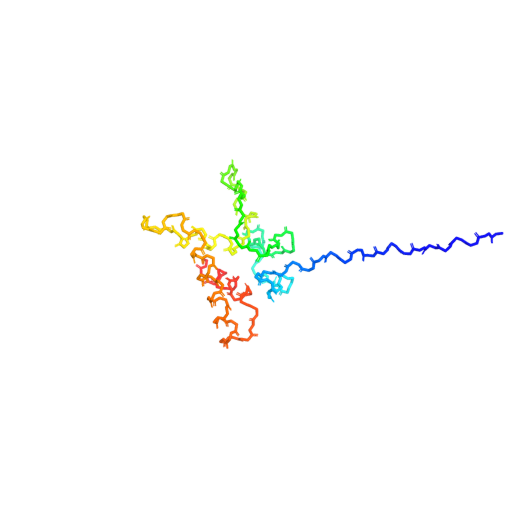.970 1.160 -9.081 1.00 95.50 90 VAL A C 1
ATOM 717 O O . VAL A 1 90 ? 2.822 0.729 -9.158 1.00 95.50 90 VAL A O 1
ATOM 720 N N . ARG A 1 91 ? 4.817 1.121 -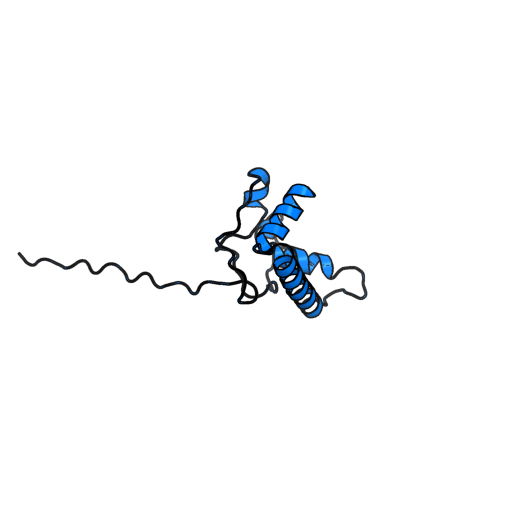10.121 1.00 95.44 91 ARG A N 1
ATOM 721 C CA . ARG A 1 91 ? 4.467 0.516 -11.417 1.00 95.44 91 ARG A CA 1
ATOM 722 C C . ARG A 1 91 ? 4.273 -0.995 -11.315 1.00 95.44 91 ARG A C 1
ATOM 724 O O . ARG A 1 91 ? 3.296 -1.502 -11.852 1.00 95.44 91 ARG A O 1
ATOM 731 N N . ILE A 1 92 ? 5.148 -1.695 -10.590 1.00 95.88 92 ILE A N 1
ATOM 732 C CA . ILE A 1 92 ? 5.009 -3.143 -10.362 1.00 95.88 92 ILE A CA 1
ATOM 733 C C . ILE A 1 92 ? 3.679 -3.446 -9.659 1.00 95.88 92 ILE A C 1
ATOM 735 O O . ILE A 1 92 ? 2.936 -4.307 -10.115 1.00 95.88 92 ILE A O 1
ATOM 739 N N . VAL A 1 93 ? 3.340 -2.700 -8.601 1.00 95.62 93 VAL A N 1
ATOM 740 C CA . VAL A 1 93 ? 2.072 -2.882 -7.874 1.00 95.62 93 VAL A CA 1
ATOM 741 C C . VAL A 1 93 ? 0.866 -2.572 -8.760 1.00 95.62 93 VAL A C 1
ATOM 743 O O . VAL A 1 93 ? -0.108 -3.318 -8.727 1.00 95.62 93 VAL A O 1
ATOM 746 N N . LYS A 1 94 ? 0.933 -1.528 -9.599 1.00 94.81 94 LYS A N 1
ATOM 747 C CA . LYS A 1 94 ? -0.134 -1.219 -10.564 1.00 94.81 94 LYS A CA 1
ATOM 748 C C . LYS A 1 94 ? -0.414 -2.410 -11.488 1.00 94.81 94 LYS A C 1
ATOM 750 O O . LYS A 1 94 ? -1.569 -2.797 -11.632 1.00 94.81 94 LYS A O 1
ATOM 755 N N . HIS A 1 95 ? 0.627 -3.002 -12.074 1.00 96.00 95 HIS A N 1
ATOM 756 C CA . HIS A 1 95 ? 0.476 -4.168 -12.949 1.00 96.00 95 HIS A CA 1
ATOM 757 C C . HIS A 1 95 ? 0.010 -5.412 -12.190 1.00 96.00 95 HIS A C 1
ATOM 759 O O . HIS A 1 95 ? -0.845 -6.138 -12.683 1.00 96.00 95 HIS A O 1
ATOM 765 N N . ALA A 1 96 ? 0.510 -5.639 -10.973 1.00 96.12 96 ALA A N 1
ATOM 766 C CA . ALA A 1 96 ? 0.057 -6.746 -10.138 1.00 96.12 96 ALA A CA 1
ATOM 767 C C . ALA A 1 96 ? -1.446 -6.649 -9.831 1.00 96.12 96 ALA A C 1
ATOM 769 O O . ALA A 1 96 ? -2.153 -7.645 -9.926 1.00 96.12 96 ALA A O 1
ATOM 770 N N . PHE A 1 97 ? -1.953 -5.452 -9.525 1.00 95.25 97 PHE A N 1
ATOM 771 C CA . PHE A 1 97 ? -3.383 -5.237 -9.280 1.00 95.25 97 PHE A CA 1
ATOM 772 C C . PHE A 1 97 ? -4.235 -5.452 -10.534 1.00 95.25 97 PHE A C 1
ATOM 774 O O . PHE A 1 97 ? -5.331 -5.992 -10.429 1.00 95.25 97 PHE A O 1
ATOM 781 N N . GLU A 1 98 ? -3.732 -5.085 -11.716 1.00 95.25 98 GLU A N 1
ATOM 782 C CA . GLU A 1 98 ? -4.399 -5.395 -12.989 1.00 95.25 98 GLU A CA 1
ATOM 783 C C . GLU A 1 98 ? -4.471 -6.911 -13.226 1.00 95.25 98 GLU A C 1
ATOM 785 O O . GLU A 1 98 ? -5.533 -7.418 -13.572 1.00 95.25 98 GLU A O 1
ATOM 790 N N . ILE A 1 99 ? -3.385 -7.648 -12.968 1.00 96.38 99 ILE A N 1
ATOM 791 C CA . ILE A 1 99 ? -3.361 -9.114 -13.094 1.00 96.38 99 ILE A CA 1
ATOM 792 C C . ILE A 1 99 ? -4.338 -9.766 -12.110 1.00 96.38 99 ILE A C 1
ATOM 794 O O . ILE A 1 99 ? -5.111 -10.629 -12.510 1.00 96.38 99 ILE A O 1
ATOM 798 N N . ILE A 1 100 ? -4.333 -9.344 -10.841 1.00 95.56 100 ILE A N 1
ATOM 799 C CA . ILE A 1 100 ? -5.238 -9.886 -9.817 1.00 95.56 100 ILE A CA 1
ATOM 800 C C . ILE A 1 100 ? -6.691 -9.706 -10.251 1.00 95.56 100 ILE A C 1
ATOM 802 O O . ILE A 1 100 ? -7.439 -10.676 -10.246 1.00 95.56 100 ILE A O 1
ATOM 806 N N . HIS A 1 101 ? -7.068 -8.504 -10.692 1.00 94.75 101 HIS A N 1
ATOM 807 C CA . HIS A 1 101 ? -8.433 -8.252 -11.138 1.00 94.75 101 HIS A CA 1
ATOM 808 C C . HIS A 1 101 ? -8.832 -9.106 -12.346 1.00 94.75 101 HIS A C 1
ATOM 810 O O . HIS A 1 101 ? -9.940 -9.627 -12.385 1.00 94.75 101 HIS A O 1
ATOM 816 N N . LEU A 1 102 ? -7.934 -9.284 -13.320 1.00 95.62 102 LEU A N 1
ATOM 817 C CA . LEU A 1 102 ? -8.209 -10.128 -14.485 1.00 95.62 102 LEU A CA 1
ATOM 818 C C . LEU A 1 102 ? -8.376 -11.609 -14.119 1.00 95.62 102 LEU A C 1
ATOM 820 O O . LEU A 1 102 ? -9.099 -12.321 -14.809 1.00 95.62 102 LEU A O 1
ATOM 824 N N . LEU A 1 103 ? -7.710 -12.074 -13.060 1.00 96.31 103 LEU A N 1
ATOM 825 C CA . LEU A 1 103 ? -7.780 -13.464 -12.614 1.00 96.31 103 LEU A CA 1
ATOM 826 C C . LEU A 1 103 ? -8.977 -13.742 -11.698 1.00 96.31 103 LEU A C 1
ATOM 828 O O . LEU A 1 103 ? -9.580 -14.804 -11.816 1.00 96.31 103 LEU A O 1
ATOM 832 N N . THR A 1 104 ? -9.302 -12.832 -10.775 1.00 93.44 104 THR A N 1
ATOM 833 C CA . THR A 1 104 ? -10.352 -13.058 -9.764 1.00 93.44 104 THR A CA 1
ATOM 834 C C . THR A 1 104 ? -11.680 -12.385 -10.100 1.00 93.44 104 THR A C 1
ATOM 836 O O . THR A 1 104 ? -12.709 -12.798 -9.580 1.00 93.44 104 THR A O 1
ATOM 839 N N . GLY A 1 105 ? 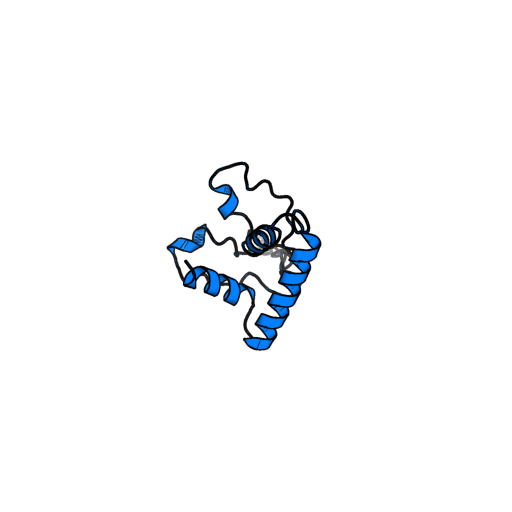-11.683 -11.343 -10.938 1.00 90.75 105 GLY A N 1
ATOM 840 C CA . GLY A 1 105 ? -12.856 -10.500 -11.205 1.00 90.75 105 GLY A CA 1
ATOM 841 C C . GLY A 1 105 ? -13.239 -9.564 -10.051 1.00 90.75 105 GLY A C 1
ATOM 842 O O . GLY A 1 105 ? -14.150 -8.752 -10.189 1.00 90.75 105 GLY A O 1
ATOM 843 N N . GLU A 1 106 ? -12.536 -9.636 -8.921 1.00 90.94 106 GLU A N 1
ATOM 844 C CA . GLU A 1 106 ? -12.811 -8.853 -7.716 1.00 90.94 106 GLU A CA 1
ATOM 845 C C . GLU A 1 106 ? -11.950 -7.585 -7.649 1.00 90.94 106 GLU A C 1
ATOM 847 O O . GLU A 1 106 ? -10.989 -7.406 -8.405 1.00 90.94 106 GLU A O 1
ATOM 852 N N . ASN A 1 107 ? -12.264 -6.688 -6.710 1.00 91.00 107 ASN A N 1
ATOM 853 C CA . ASN A 1 107 ? -11.411 -5.539 -6.425 1.00 91.00 107 ASN A CA 1
ATOM 854 C C . ASN A 1 107 ? -10.055 -6.027 -5.861 1.00 91.00 107 ASN A C 1
ATOM 856 O O . ASN A 1 107 ? -10.027 -6.657 -4.799 1.00 91.00 107 ASN A O 1
ATOM 860 N N . PRO A 1 108 ? -8.911 -5.714 -6.501 1.00 93.38 108 PRO A N 1
ATOM 861 C CA . PRO A 1 108 ? -7.601 -6.187 -6.054 1.00 93.38 108 PRO A CA 1
ATOM 862 C C . PRO A 1 108 ? -7.218 -5.672 -4.659 1.00 93.38 108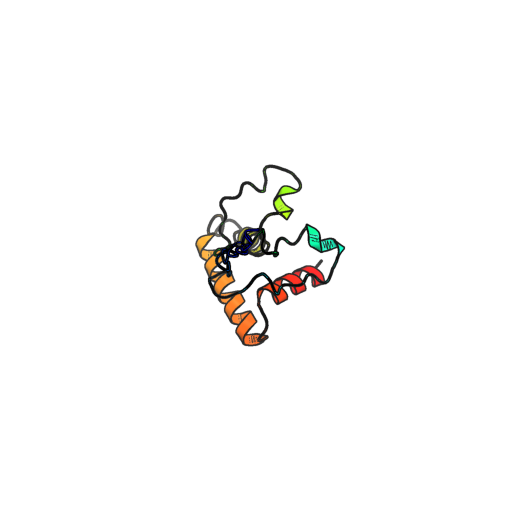 PRO A C 1
ATOM 864 O O . PRO A 1 108 ? -6.394 -6.290 -3.982 1.00 93.3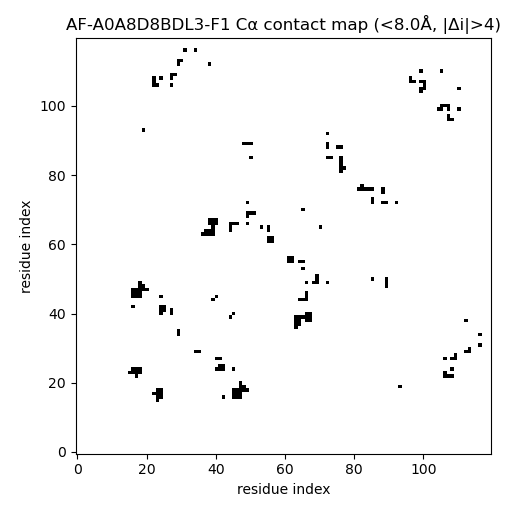8 108 PRO A O 1
ATOM 867 N N . LEU A 1 109 ? -7.825 -4.572 -4.194 1.00 91.31 109 LEU A N 1
ATOM 868 C CA . LEU A 1 109 ? -7.653 -4.093 -2.822 1.00 91.31 109 LEU A CA 1
ATOM 869 C C . LEU A 1 109 ? -8.239 -5.056 -1.791 1.00 91.31 109 LEU A C 1
ATOM 871 O O . LEU A 1 109 ? -7.603 -5.288 -0.764 1.00 91.31 109 LEU A O 1
ATOM 875 N N . GLN A 1 110 ? -9.400 -5.646 -2.080 1.00 92.94 110 GLN A N 1
ATOM 876 C CA . GLN A 1 110 ? -10.011 -6.649 -1.210 1.00 92.94 110 GLN A CA 1
ATOM 877 C C . GLN A 1 110 ? -9.123 -7.890 -1.126 1.00 92.94 110 GLN A C 1
ATOM 879 O O . GLN A 1 110 ? -8.839 -8.379 -0.033 1.00 92.94 110 GLN A O 1
ATOM 884 N N . VAL A 1 111 ? -8.610 -8.351 -2.270 1.00 93.69 111 VAL A N 1
ATOM 885 C CA . VAL A 1 111 ? -7.694 -9.499 -2.334 1.00 93.69 111 VAL A CA 1
ATOM 886 C C . VAL A 1 111 ? -6.424 -9.233 -1.522 1.00 93.69 111 VAL A C 1
ATOM 888 O O . VAL A 1 111 ? -5.984 -10.103 -0.772 1.00 93.69 111 VAL A O 1
ATOM 891 N N . LEU A 1 112 ? -5.857 -8.024 -1.606 1.00 92.25 112 LEU A N 1
ATOM 892 C CA . LEU A 1 112 ? -4.696 -7.643 -0.800 1.00 92.25 112 LEU A CA 1
ATOM 893 C C . LEU A 1 112 ? -5.000 -7.679 0.706 1.00 92.25 112 LEU A C 1
ATOM 895 O O . LEU A 1 112 ? -4.186 -8.186 1.476 1.00 92.25 112 LEU A O 1
ATOM 899 N N . VAL A 1 113 ? -6.143 -7.140 1.134 1.00 92.56 113 VAL A N 1
ATOM 900 C CA . VAL A 1 113 ? -6.555 -7.159 2.548 1.00 92.56 113 VAL A CA 1
ATOM 901 C C . VAL A 1 113 ? -6.746 -8.594 3.032 1.00 92.56 113 VAL A C 1
ATOM 903 O O . VAL A 1 113 ? -6.179 -8.965 4.059 1.00 92.56 113 VAL A O 1
ATOM 906 N N . ASN A 1 114 ? -7.457 -9.419 2.264 1.00 93.06 114 ASN A N 1
ATOM 907 C CA . ASN A 1 114 ? -7.671 -10.831 2.580 1.00 93.06 114 ASN A CA 1
ATOM 908 C C . ASN A 1 114 ? -6.343 -11.594 2.688 1.00 93.06 114 ASN A C 1
ATOM 910 O O . ASN A 1 114 ? -6.153 -12.375 3.617 1.00 93.06 114 ASN A O 1
ATOM 914 N N . ALA A 1 115 ? -5.398 -11.337 1.778 1.00 93.44 115 ALA A N 1
ATOM 915 C CA . ALA A 1 115 ? -4.075 -11.952 1.817 1.00 93.44 115 ALA A CA 1
ATOM 916 C C . ALA A 1 115 ? -3.316 -11.600 3.104 1.00 93.44 115 ALA A C 1
ATOM 918 O O . ALA A 1 115 ? -2.706 -12.479 3.705 1.00 93.44 115 ALA A O 1
ATOM 919 N N . ILE A 1 116 ? -3.387 -10.341 3.553 1.00 92.94 116 ILE A N 1
ATOM 920 C CA . ILE A 1 116 ? -2.745 -9.902 4.800 1.00 92.94 116 ILE A CA 1
ATOM 921 C C . ILE A 1 116 ? -3.359 -10.620 6.003 1.00 92.94 116 ILE A C 1
ATOM 923 O O . ILE A 1 116 ? -2.603 -11.157 6.808 1.00 92.94 116 ILE A O 1
ATOM 927 N N . ILE A 1 117 ? -4.694 -10.667 6.094 1.00 93.00 117 ILE A N 1
ATOM 928 C CA . ILE A 1 117 ? -5.418 -11.328 7.195 1.00 93.00 117 ILE A CA 1
ATOM 929 C C . ILE A 1 117 ? -5.039 -12.813 7.280 1.00 93.00 117 ILE A C 1
ATOM 931 O O . ILE A 1 117 ? -4.738 -13.308 8.358 1.00 93.00 117 ILE A O 1
ATOM 935 N N . ASN A 1 118 ? -4.984 -13.509 6.143 1.00 93.44 118 ASN A N 1
ATOM 936 C CA . ASN A 1 118 ? -4.680 -14.942 6.106 1.00 93.44 118 ASN A CA 1
ATOM 937 C C . ASN A 1 118 ? -3.193 -15.276 6.331 1.00 93.44 118 ASN A C 1
ATOM 939 O O . ASN A 1 118 ? -2.866 -16.426 6.604 1.00 93.44 118 ASN A O 1
ATOM 943 N N . SER A 1 119 ? -2.292 -14.303 6.164 1.00 91.44 119 SER A N 1
ATOM 944 C CA . SER A 1 119 ? -0.838 -14.474 6.346 1.00 91.44 119 SER A CA 1
ATOM 945 C C . SER A 1 119 ? -0.322 -14.063 7.732 1.00 91.44 119 SER A C 1
ATOM 947 O O . SER A 1 119 ? 0.889 -14.128 7.958 1.00 91.44 119 SER A O 1
ATOM 949 N N . GLY A 1 120 ? -1.220 -13.561 8.587 1.00 75.06 120 GLY A N 1
ATOM 950 C CA . GLY A 1 120 ? -0.931 -13.004 9.911 1.00 75.06 120 GLY A CA 1
ATOM 951 C C . GLY A 1 120 ? -0.543 -14.035 10.959 1.00 75.06 120 GLY A C 1
ATOM 952 O O . GLY A 1 120 ? -1.048 -15.176 10.892 1.00 75.06 120 GLY A O 1
#